Protein AF-A0A2S5A0T3-F1 (afdb_monomer_lite)

pLDDT: mean 75.49, std 19.6, range [29.06, 93.19]

Organism: NCBI:txid2079460

Secondary structure (DSSP, 8-state):
------------TTHHHHHHHHSS-HHHHHHHHHHHHHHHTTTTTSEEES--PPP-TTEEEEEEEETTEEEEEEEEHHHHHTT--TTHHHHHHHHHHHHHHHHHHHTT-

Radius of gyration: 14.44 Å; chains: 1; bounding box: 35×29×36 Å

Structure (mmCIF, N/CA/C/O backbone):
data_AF-A0A2S5A0T3-F1
#
_entry.id   AF-A0A2S5A0T3-F1
#
loop_
_atom_site.group_PDB
_atom_site.id
_atom_site.type_symbol
_atom_site.label_atom_id
_atom_site.label_alt_id
_atom_site.label_comp_id
_atom_site.label_asym_id
_atom_site.label_entity_id
_atom_site.label_seq_id
_atom_site.pdbx_PDB_ins_code
_atom_site.Cartn_x
_atom_site.Cartn_y
_atom_site.Cartn_z
_atom_site.occupancy
_atom_site.B_iso_or_equiv
_atom_site.auth_seq_id
_atom_site.auth_comp_id
_atom_site.auth_asym_id
_atom_site.auth_atom_id
_atom_site.pdbx_PDB_model_num
ATOM 1 N N . MET A 1 1 ? -10.362 -21.519 -16.393 1.00 35.91 1 MET A N 1
ATOM 2 C CA . MET A 1 1 ? -9.567 -20.346 -15.973 1.00 35.91 1 MET A CA 1
ATOM 3 C C . MET A 1 1 ? -9.368 -20.419 -14.471 1.00 35.91 1 MET A C 1
ATOM 5 O O . MET A 1 1 ? -10.288 -20.127 -13.723 1.00 35.91 1 MET A O 1
ATOM 9 N N . LYS A 1 2 ? -8.217 -20.930 -14.028 1.00 29.06 2 LYS A N 1
ATOM 10 C CA . LYS A 1 2 ? -7.854 -20.970 -12.610 1.00 29.06 2 LYS A CA 1
ATOM 11 C C . LYS A 1 2 ? -7.247 -19.608 -12.288 1.00 29.06 2 LYS A C 1
ATOM 13 O O . LYS A 1 2 ? -6.100 -19.367 -12.644 1.00 29.06 2 LYS A O 1
ATOM 18 N N . MET A 1 3 ? -8.046 -18.704 -11.720 1.00 35.41 3 MET A N 1
ATOM 19 C CA . MET A 1 3 ? -7.528 -17.499 -11.072 1.00 35.41 3 MET A CA 1
ATOM 20 C C . MET A 1 3 ? -6.594 -17.978 -9.968 1.00 35.41 3 MET A C 1
ATOM 22 O O . MET A 1 3 ? -7.029 -18.463 -8.928 1.00 35.41 3 MET A O 1
ATOM 26 N N . THR A 1 4 ? -5.298 -17.947 -10.257 1.00 36.44 4 THR A N 1
ATOM 27 C CA . THR A 1 4 ? -4.241 -18.162 -9.284 1.00 36.44 4 THR A CA 1
ATOM 28 C C . THR A 1 4 ? -4.419 -17.087 -8.231 1.00 36.44 4 THR A C 1
ATOM 30 O O . THR A 1 4 ? -4.060 -15.933 -8.451 1.00 36.44 4 THR A O 1
ATOM 33 N N . TYR A 1 5 ? -5.024 -17.473 -7.111 1.00 38.38 5 TYR A N 1
ATOM 34 C CA . TYR A 1 5 ? -5.040 -16.747 -5.852 1.00 38.38 5 TYR A CA 1
ATOM 35 C C . TYR A 1 5 ? -3.600 -16.574 -5.349 1.00 38.38 5 TYR A C 1
ATOM 37 O O . TYR A 1 5 ? -3.220 -17.093 -4.304 1.00 38.38 5 TYR A O 1
ATOM 45 N N . LEU A 1 6 ? -2.786 -15.805 -6.073 1.00 39.78 6 LEU A N 1
ATOM 46 C CA . LEU A 1 6 ? -1.614 -15.121 -5.542 1.00 39.78 6 LEU A CA 1
ATOM 47 C C . LEU A 1 6 ? -2.131 -13.944 -4.712 1.00 39.78 6 LEU A C 1
ATOM 49 O O . LEU A 1 6 ? -1.845 -12.776 -4.952 1.00 39.78 6 LEU A O 1
ATOM 53 N N . ILE A 1 7 ? -2.935 -14.299 -3.710 1.00 39.91 7 ILE A N 1
ATOM 54 C CA . ILE A 1 7 ? -3.016 -13.585 -2.457 1.00 39.91 7 ILE A CA 1
ATOM 55 C C . ILE A 1 7 ? -1.577 -13.634 -1.955 1.00 39.91 7 ILE A C 1
ATOM 57 O O . ILE A 1 7 ? -1.143 -14.616 -1.355 1.00 39.91 7 ILE A O 1
ATOM 61 N N . ILE A 1 8 ? -0.805 -12.592 -2.262 1.00 46.31 8 ILE A N 1
ATOM 62 C CA . ILE A 1 8 ? 0.473 -12.309 -1.610 1.00 46.31 8 ILE A CA 1
ATOM 63 C C . ILE A 1 8 ? 0.119 -11.817 -0.201 1.00 46.31 8 ILE A C 1
ATOM 65 O O . ILE A 1 8 ? 0.341 -10.680 0.193 1.00 46.31 8 ILE A O 1
ATOM 69 N N . GLY A 1 9 ? -0.517 -12.702 0.560 1.00 36.50 9 GLY A N 1
ATOM 70 C CA . GLY A 1 9 ? -0.594 -12.659 2.001 1.00 36.50 9 GLY A CA 1
ATOM 71 C C . GLY A 1 9 ? 0.675 -13.309 2.516 1.00 36.50 9 GLY A C 1
ATOM 72 O O . GLY A 1 9 ? 0.643 -14.465 2.903 1.00 36.50 9 GLY A O 1
ATOM 73 N N . ALA A 1 10 ? 1.795 -12.594 2.429 1.00 41.19 10 ALA A N 1
ATOM 74 C CA . ALA A 1 10 ? 3.020 -12.876 3.175 1.00 41.19 10 ALA A CA 1
ATOM 75 C C . ALA A 1 10 ? 4.065 -11.798 2.858 1.00 41.19 10 ALA A C 1
ATOM 77 O O . ALA A 1 10 ? 5.071 -12.060 2.200 1.00 41.19 10 ALA A O 1
ATOM 78 N N . ILE A 1 11 ? 3.879 -10.579 3.374 1.00 45.19 11 ILE A N 1
ATOM 79 C CA . ILE A 1 11 ? 5.050 -9.753 3.692 1.00 45.19 11 ILE A CA 1
ATOM 80 C C . ILE A 1 11 ? 5.664 -10.392 4.942 1.00 45.19 11 ILE A C 1
ATOM 82 O O . ILE A 1 11 ? 5.421 -9.983 6.076 1.00 45.19 11 ILE A O 1
ATOM 86 N N . LEU A 1 12 ? 6.416 -11.475 4.728 1.00 42.47 12 LEU A N 1
ATOM 87 C CA . LEU A 1 12 ? 7.356 -11.991 5.710 1.00 42.47 12 LEU A CA 1
ATOM 88 C C . LEU A 1 12 ? 8.491 -10.973 5.812 1.00 42.47 12 LEU A C 1
ATOM 90 O O . LEU A 1 12 ? 9.430 -10.965 5.015 1.00 42.47 12 LEU A O 1
ATOM 94 N N . ALA A 1 13 ? 8.310 -10.069 6.772 1.00 40.25 13 ALA A N 1
ATOM 95 C CA . ALA A 1 13 ? 9.333 -9.512 7.645 1.00 40.25 13 ALA A CA 1
ATOM 96 C C . ALA A 1 13 ? 10.770 -9.638 7.120 1.00 40.25 13 ALA A C 1
ATOM 98 O O . ALA A 1 13 ? 11.454 -10.611 7.424 1.00 40.25 13 ALA A O 1
ATOM 99 N N . GLY A 1 14 ? 11.233 -8.655 6.345 1.00 42.25 14 GLY A N 1
ATOM 100 C CA . GLY A 1 14 ? 12.651 -8.444 6.030 1.00 42.25 14 GLY A CA 1
ATOM 101 C C . GLY A 1 14 ? 13.313 -9.466 5.097 1.00 42.25 14 GLY A C 1
ATOM 102 O O . GLY A 1 14 ? 14.034 -9.060 4.195 1.00 42.25 14 GLY A O 1
ATOM 103 N N . GLY A 1 15 ? 13.058 -10.766 5.241 1.00 44.03 15 GLY A N 1
ATOM 104 C CA . GLY A 1 15 ? 13.806 -11.830 4.573 1.00 44.03 15 GLY A CA 1
ATOM 105 C C . GLY A 1 15 ? 13.543 -11.935 3.074 1.00 44.03 15 GLY A C 1
ATOM 106 O O . GLY A 1 15 ? 14.489 -12.092 2.310 1.00 44.03 15 GLY A O 1
ATOM 107 N N . LEU A 1 16 ? 12.288 -11.801 2.627 1.00 50.00 16 LEU A N 1
ATOM 108 C CA . LEU A 1 16 ? 11.963 -11.962 1.205 1.00 50.00 16 LEU A CA 1
ATOM 109 C C . LEU A 1 16 ? 12.362 -10.731 0.386 1.00 50.00 16 LEU A C 1
ATOM 111 O O . LEU A 1 16 ? 12.941 -10.886 -0.680 1.00 50.00 16 LEU A O 1
ATOM 115 N N . ILE A 1 17 ? 12.138 -9.513 0.897 1.00 52.00 17 ILE A N 1
ATOM 116 C CA . ILE A 1 17 ? 12.642 -8.304 0.229 1.00 52.00 17 ILE A CA 1
ATOM 117 C C . ILE A 1 17 ? 14.169 -8.328 0.202 1.00 52.00 17 ILE A C 1
ATOM 119 O O . ILE A 1 17 ? 14.729 -8.103 -0.861 1.00 52.00 17 ILE A O 1
ATOM 123 N N . PHE A 1 18 ? 14.836 -8.674 1.311 1.00 48.66 18 PHE A N 1
ATOM 124 C CA . PHE A 1 18 ? 16.296 -8.777 1.343 1.00 48.66 18 PHE A CA 1
ATOM 125 C C . PHE A 1 18 ? 16.812 -9.833 0.356 1.00 48.66 18 PHE A C 1
ATOM 127 O O . PHE A 1 18 ? 17.757 -9.563 -0.380 1.00 48.66 18 PHE A O 1
ATOM 134 N N . TYR A 1 19 ? 16.164 -10.997 0.264 1.00 51.94 19 TYR A N 1
ATOM 135 C CA . TYR A 1 19 ? 16.493 -12.047 -0.705 1.00 51.94 19 TYR A CA 1
ATOM 136 C C . TYR A 1 19 ? 16.302 -11.579 -2.155 1.00 51.94 19 TYR A C 1
ATOM 138 O O . TYR A 1 19 ? 17.192 -11.752 -2.985 1.00 51.94 19 TYR A O 1
ATOM 146 N N . LEU A 1 20 ? 15.186 -10.909 -2.453 1.00 51.09 20 LEU A N 1
ATOM 147 C CA . LEU A 1 20 ? 14.870 -10.392 -3.786 1.00 51.09 20 LEU A CA 1
ATOM 148 C C . LEU A 1 20 ? 15.758 -9.203 -4.185 1.00 51.09 20 LEU A C 1
ATOM 150 O O . LEU A 1 20 ? 16.141 -9.094 -5.346 1.00 51.09 20 LEU A O 1
ATOM 154 N N . THR A 1 21 ? 16.153 -8.348 -3.237 1.00 48.62 21 THR A N 1
ATOM 155 C CA . THR A 1 21 ? 17.118 -7.260 -3.465 1.00 48.62 21 THR A CA 1
ATOM 156 C C . THR A 1 21 ? 18.559 -7.762 -3.566 1.00 48.62 21 THR A C 1
ATOM 158 O O . THR A 1 21 ? 19.375 -7.100 -4.201 1.00 48.62 21 THR A O 1
ATOM 161 N N . SER A 1 22 ? 18.880 -8.909 -2.951 1.00 50.31 22 SER A N 1
ATOM 162 C CA . SER A 1 22 ? 20.219 -9.528 -2.986 1.00 50.31 22 SER A CA 1
ATOM 163 C C . SER A 1 22 ? 20.422 -10.427 -4.211 1.00 50.31 22 SER A C 1
ATOM 165 O O . SER A 1 22 ? 21.557 -10.692 -4.605 1.00 50.31 22 SER A O 1
ATOM 167 N N . CYS A 1 23 ? 19.341 -10.883 -4.851 1.00 51.16 23 CYS A N 1
ATOM 168 C CA . CYS A 1 23 ? 19.390 -11.702 -6.058 1.00 51.16 23 CYS A CA 1
ATOM 169 C C . CYS A 1 23 ? 19.481 -10.824 -7.323 1.00 51.16 23 CYS A C 1
ATOM 171 O O . CYS A 1 23 ? 18.516 -10.675 -8.066 1.00 51.16 23 CYS A O 1
ATOM 173 N N . HIS A 1 24 ? 20.656 -10.227 -7.551 1.00 53.75 24 HIS A N 1
ATOM 174 C CA . HIS A 1 24 ? 21.207 -9.841 -8.867 1.00 53.75 24 HIS A CA 1
ATOM 175 C C . HIS A 1 24 ? 20.347 -9.003 -9.849 1.00 53.75 24 HIS A C 1
ATOM 177 O O . HIS A 1 24 ? 20.686 -8.927 -11.029 1.00 53.75 24 HIS A O 1
ATOM 183 N N . HIS A 1 25 ? 19.273 -8.342 -9.404 1.00 64.88 25 HIS A N 1
ATOM 184 C CA . HIS A 1 25 ? 18.418 -7.517 -10.266 1.00 64.88 25 HIS A CA 1
ATOM 185 C C . HIS A 1 25 ? 18.255 -6.107 -9.692 1.00 64.88 25 HIS A C 1
ATOM 187 O O . HIS A 1 25 ? 17.381 -5.839 -8.864 1.00 64.88 25 HIS A O 1
ATOM 193 N N . GLU A 1 26 ? 19.105 -5.189 -10.159 1.00 74.25 26 GLU A N 1
ATOM 194 C CA . GLU A 1 26 ? 19.127 -3.786 -9.720 1.00 74.25 26 GLU A CA 1
ATOM 195 C C . GLU A 1 26 ? 17.758 -3.101 -9.847 1.00 74.25 26 GLU A C 1
ATOM 197 O O . GLU A 1 26 ? 17.375 -2.333 -8.965 1.00 74.25 26 GLU A O 1
ATOM 202 N N . ASN A 1 27 ? 16.983 -3.432 -10.885 1.00 78.69 27 ASN A N 1
ATOM 203 C CA . ASN A 1 27 ? 15.657 -2.850 -11.113 1.00 78.69 27 ASN A CA 1
ATOM 204 C C . ASN A 1 27 ? 14.647 -3.235 -10.024 1.00 78.69 27 ASN A C 1
ATOM 206 O O . ASN A 1 27 ? 13.950 -2.366 -9.502 1.00 78.69 27 ASN A O 1
ATOM 210 N N . VAL A 1 28 ? 14.626 -4.510 -9.614 1.00 77.31 28 VAL A N 1
ATOM 211 C CA . VAL A 1 28 ? 13.792 -4.986 -8.498 1.00 77.31 28 VAL A CA 1
ATOM 212 C C . VAL A 1 28 ? 14.211 -4.292 -7.207 1.00 77.31 28 VAL A C 1
ATOM 214 O O . VAL A 1 28 ? 13.362 -3.826 -6.452 1.00 77.31 28 VAL A O 1
ATOM 217 N N . SER A 1 29 ? 15.520 -4.182 -6.964 1.00 77.31 29 SER A N 1
ATOM 218 C CA . SER A 1 29 ? 16.050 -3.532 -5.763 1.00 77.31 29 SER A CA 1
ATOM 219 C C . SER A 1 29 ? 15.670 -2.053 -5.695 1.00 77.31 29 SER A C 1
ATOM 221 O O . SER A 1 29 ? 15.235 -1.564 -4.651 1.00 77.31 29 SER A O 1
ATOM 223 N N . LYS A 1 30 ? 15.763 -1.339 -6.820 1.00 85.31 30 LYS A N 1
ATOM 224 C CA . LYS A 1 30 ? 15.350 0.062 -6.930 1.00 85.31 30 LYS A CA 1
ATOM 225 C C . LYS A 1 30 ? 13.850 0.228 -6.690 1.00 85.31 30 LYS A C 1
ATOM 227 O O . LYS A 1 30 ? 13.478 1.058 -5.864 1.00 85.31 30 LYS A O 1
ATOM 232 N N . ALA A 1 31 ? 13.014 -0.578 -7.345 1.00 84.12 31 ALA A N 1
ATOM 233 C CA . ALA A 1 31 ? 11.565 -0.543 -7.155 1.00 84.12 31 ALA A CA 1
ATOM 234 C C . ALA A 1 31 ? 11.181 -0.870 -5.700 1.00 84.12 31 ALA A C 1
ATOM 236 O O . ALA A 1 31 ? 10.350 -0.192 -5.104 1.00 84.12 31 ALA A O 1
ATOM 237 N N . ALA A 1 32 ? 11.831 -1.865 -5.088 1.00 81.31 32 ALA A N 1
ATOM 238 C CA . ALA A 1 32 ? 11.569 -2.255 -3.705 1.00 81.31 32 ALA A CA 1
ATOM 239 C C . ALA A 1 32 ? 11.945 -1.148 -2.710 1.00 81.31 32 ALA A C 1
ATOM 241 O O . ALA A 1 32 ? 11.184 -0.879 -1.783 1.00 81.31 32 ALA A O 1
ATOM 242 N N . LYS A 1 33 ? 13.084 -0.472 -2.910 1.00 84.12 33 LYS A N 1
ATOM 243 C CA . LYS A 1 33 ? 13.474 0.690 -2.094 1.00 84.12 33 LYS A CA 1
ATOM 244 C C . LYS A 1 33 ? 12.458 1.823 -2.214 1.00 84.12 33 LYS A C 1
ATOM 246 O O . LYS A 1 33 ? 11.995 2.317 -1.195 1.00 84.12 33 LYS A O 1
ATOM 251 N N . GLN A 1 34 ? 12.048 2.160 -3.439 1.00 87.50 34 GLN A N 1
ATOM 252 C CA . GLN A 1 34 ? 11.023 3.182 -3.681 1.00 87.50 34 GLN A CA 1
ATOM 253 C C . GLN A 1 34 ? 9.701 2.841 -2.985 1.00 87.50 34 GLN A C 1
ATOM 255 O O . GLN A 1 34 ? 9.106 3.697 -2.332 1.00 87.50 34 GLN A O 1
ATOM 260 N N . PHE A 1 35 ? 9.277 1.579 -3.056 1.00 86.62 35 PHE A N 1
ATOM 261 C CA . PHE A 1 35 ? 8.088 1.102 -2.360 1.00 86.62 35 PHE A CA 1
ATOM 262 C C . PHE A 1 35 ? 8.213 1.215 -0.832 1.00 86.62 35 PHE A C 1
ATOM 264 O O . PHE A 1 35 ? 7.268 1.656 -0.175 1.00 86.62 35 PHE A O 1
ATOM 271 N N . ILE A 1 36 ? 9.361 0.853 -0.250 1.00 86.06 36 ILE A N 1
ATOM 272 C CA . ILE A 1 36 ? 9.603 0.960 1.200 1.00 86.06 36 ILE A CA 1
ATOM 273 C C . ILE A 1 36 ? 9.604 2.419 1.654 1.00 86.06 36 ILE A C 1
ATOM 275 O O . ILE A 1 36 ? 8.954 2.745 2.649 1.00 86.06 36 ILE A O 1
ATOM 279 N N . ASP A 1 37 ? 10.306 3.292 0.938 1.00 88.12 37 ASP A N 1
ATOM 280 C CA . ASP A 1 37 ? 10.378 4.717 1.263 1.00 88.12 37 ASP A CA 1
ATOM 281 C C . ASP A 1 37 ? 8.986 5.352 1.202 1.00 88.12 37 ASP A C 1
ATOM 283 O O . ASP A 1 37 ? 8.584 6.072 2.118 1.00 88.12 37 ASP A O 1
ATOM 287 N N . LEU A 1 38 ? 8.196 5.003 0.180 1.00 89.12 38 LEU A N 1
ATOM 288 C CA . LEU A 1 38 ? 6.809 5.439 0.087 1.00 89.12 38 LEU A CA 1
ATOM 289 C C . LEU A 1 38 ? 5.977 4.885 1.248 1.00 89.12 38 LEU A C 1
ATOM 291 O O . LEU A 1 38 ? 5.2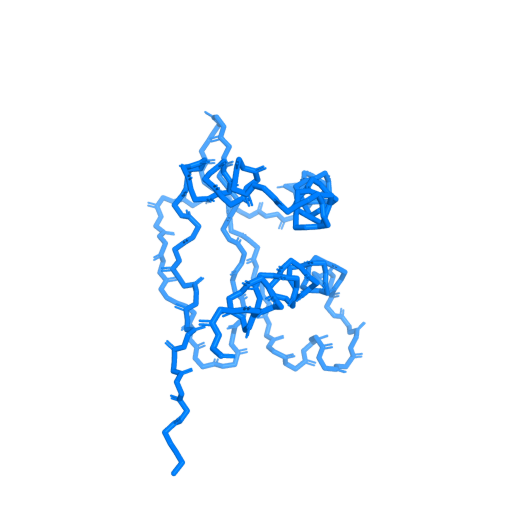80 5.654 1.903 1.00 89.12 38 LEU A O 1
ATOM 295 N N . SER A 1 39 ? 6.083 3.589 1.553 1.00 86.56 39 SER A N 1
ATOM 296 C CA . SER A 1 39 ? 5.331 2.919 2.628 1.00 86.56 39 SER A CA 1
ATOM 297 C C . SER A 1 39 ? 5.481 3.608 3.986 1.00 86.56 39 SER A C 1
ATOM 299 O O . SER A 1 39 ? 4.516 3.688 4.746 1.00 86.56 39 SER A O 1
ATOM 301 N N . GLN A 1 40 ? 6.664 4.149 4.295 1.00 87.56 40 GLN A N 1
ATOM 302 C CA . GLN A 1 40 ? 6.903 4.869 5.552 1.00 87.56 40 GLN A CA 1
ATOM 303 C C . GLN A 1 40 ? 5.996 6.097 5.700 1.00 87.56 40 GLN A C 1
ATOM 30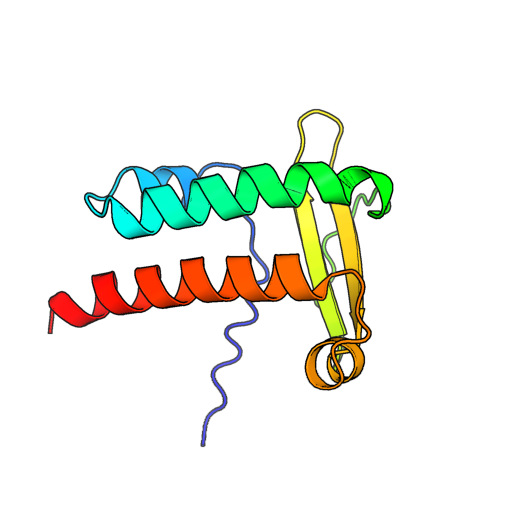5 O O . GLN A 1 40 ? 5.519 6.379 6.799 1.00 87.56 40 GLN A O 1
ATOM 310 N N . THR A 1 41 ? 5.686 6.783 4.596 1.00 91.88 41 THR A N 1
ATOM 311 C CA . THR A 1 41 ? 4.791 7.955 4.594 1.00 91.88 41 THR A CA 1
ATOM 312 C C . THR A 1 41 ? 3.327 7.606 4.868 1.00 91.88 41 THR A C 1
ATOM 314 O O . THR A 1 41 ? 2.542 8.496 5.179 1.00 91.88 41 THR A O 1
ATOM 317 N N . TYR A 1 42 ? 2.966 6.320 4.794 1.00 89.44 42 TYR A N 1
ATOM 318 C CA . TYR A 1 42 ? 1.615 5.811 5.041 1.00 89.44 42 TYR A CA 1
ATOM 319 C C . TYR A 1 42 ? 1.425 5.241 6.450 1.00 89.44 42 TYR A C 1
ATOM 321 O O . TYR A 1 42 ? 0.305 4.886 6.821 1.00 89.44 42 TYR A O 1
ATOM 329 N N . LEU A 1 43 ? 2.483 5.160 7.265 1.00 88.62 43 LEU A N 1
ATOM 330 C CA . LEU A 1 43 ? 2.390 4.602 8.619 1.00 88.62 43 LEU A CA 1
ATOM 331 C C . LEU A 1 43 ? 1.407 5.365 9.512 1.00 88.62 43 LEU A C 1
ATOM 333 O O . LEU A 1 43 ? 0.735 4.754 10.335 1.00 88.62 43 LEU A O 1
ATOM 337 N N . ASN A 1 44 ? 1.289 6.680 9.331 1.00 90.25 44 ASN A N 1
ATOM 338 C CA . ASN A 1 44 ? 0.340 7.521 10.066 1.00 90.25 44 ASN A CA 1
ATOM 339 C C . ASN A 1 44 ? -1.131 7.279 9.677 1.00 90.25 44 ASN A C 1
ATOM 341 O O . ASN A 1 44 ? -2.019 7.631 10.447 1.00 90.25 44 ASN A O 1
ATOM 345 N N . LYS A 1 45 ? -1.386 6.692 8.503 1.00 91.31 45 LYS A N 1
ATOM 346 C CA . LYS A 1 45 ? -2.722 6.321 8.009 1.00 91.31 45 LYS A CA 1
ATOM 347 C C . LYS A 1 45 ? -3.086 4.874 8.341 1.00 91.31 45 LYS A C 1
ATOM 349 O O . LYS A 1 45 ? -4.244 4.480 8.230 1.00 91.31 45 LYS A O 1
ATOM 354 N N . ALA A 1 46 ? -2.095 4.069 8.712 1.00 91.25 46 ALA A N 1
ATOM 355 C CA . ALA A 1 46 ? -2.271 2.670 9.049 1.00 91.25 46 ALA A CA 1
ATOM 356 C C . ALA A 1 46 ? -2.655 2.499 10.525 1.00 91.25 46 ALA A C 1
ATOM 358 O O . ALA A 1 46 ? -2.241 3.259 11.400 1.00 91.25 46 ALA A O 1
ATOM 359 N N . THR A 1 47 ? -3.409 1.445 10.826 1.00 93.00 47 THR A N 1
ATOM 360 C CA . THR A 1 47 ? -3.799 1.113 12.202 1.00 93.00 47 THR A CA 1
ATOM 361 C C . THR A 1 47 ? -2.917 -0.004 12.742 1.00 93.00 47 THR A C 1
ATOM 363 O O . THR A 1 47 ? -2.670 -0.989 12.050 1.00 93.00 47 THR A O 1
ATOM 366 N N . LYS A 1 48 ? -2.438 0.111 13.985 1.00 93.06 48 LYS A N 1
ATOM 367 C CA . LYS A 1 48 ? -1.646 -0.955 14.613 1.00 93.06 48 LYS A CA 1
ATOM 368 C C . LYS A 1 48 ? -2.490 -2.225 14.764 1.00 93.06 48 LYS A C 1
ATOM 370 O O . LYS A 1 48 ? -3.615 -2.167 15.251 1.00 93.06 48 LYS A O 1
ATOM 375 N N . THR A 1 49 ? -1.942 -3.373 14.385 1.00 91.19 49 THR A N 1
ATOM 376 C CA . THR A 1 49 ? -2.609 -4.676 14.476 1.00 91.19 49 THR A CA 1
ATOM 377 C C . THR A 1 49 ? -1.686 -5.726 15.088 1.00 91.19 49 THR A C 1
ATOM 379 O O . THR A 1 49 ? -0.463 -5.636 15.009 1.00 91.19 49 THR A O 1
ATOM 382 N N . GLN A 1 50 ? -2.289 -6.740 15.704 1.00 88.56 50 GLN A N 1
ATOM 383 C CA . GLN A 1 50 ? -1.603 -7.943 16.185 1.00 88.56 50 GLN A CA 1
ATOM 384 C C . GLN A 1 50 ? -1.915 -9.167 15.313 1.00 88.56 50 GLN A C 1
ATOM 386 O O . GLN A 1 50 ? -1.363 -10.239 15.535 1.00 88.56 50 GLN A O 1
ATOM 391 N N . THR A 1 51 ? -2.805 -9.022 14.325 1.00 85.50 51 THR A N 1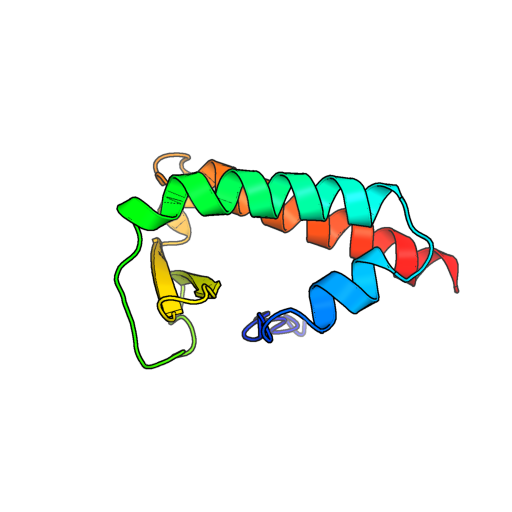
ATOM 392 C CA . THR A 1 51 ? -3.250 -10.119 13.460 1.00 85.50 51 THR A CA 1
ATOM 393 C C . THR A 1 51 ? -3.145 -9.744 11.985 1.00 85.50 51 THR A C 1
ATOM 395 O O . THR A 1 51 ? -3.427 -8.612 11.578 1.00 85.50 51 THR A O 1
ATOM 398 N N . THR A 1 52 ? -2.747 -10.721 11.174 1.00 86.38 52 THR A N 1
ATOM 399 C CA . THR A 1 52 ? -2.644 -10.620 9.715 1.00 86.38 52 THR A CA 1
ATOM 400 C C . THR A 1 52 ? -3.717 -11.491 9.075 1.00 86.38 52 THR A C 1
ATOM 402 O O . THR A 1 52 ? -3.451 -12.589 8.586 1.00 86.38 52 THR A O 1
ATOM 405 N N . THR A 1 53 ? -4.964 -11.039 9.164 1.00 88.00 53 THR A N 1
ATOM 406 C CA . THR A 1 53 ? -6.097 -11.726 8.542 1.00 88.00 53 THR A CA 1
ATOM 407 C C . THR A 1 53 ? -6.058 -11.574 7.027 1.00 88.00 53 THR A C 1
ATOM 409 O O . THR A 1 53 ? -5.688 -10.528 6.496 1.00 88.00 53 THR A O 1
ATOM 412 N N . LEU A 1 54 ? -6.492 -12.606 6.309 1.00 84.06 54 LEU A N 1
ATOM 413 C CA . LEU A 1 54 ? -6.625 -12.506 4.861 1.00 84.06 54 LEU A CA 1
ATOM 414 C C . LEU A 1 54 ? -7.595 -11.363 4.490 1.00 84.06 54 LEU A C 1
ATOM 416 O O . LEU A 1 54 ? -8.516 -11.058 5.262 1.00 84.06 54 LEU A O 1
ATOM 420 N N . PRO A 1 55 ? -7.373 -10.669 3.362 1.00 85.44 55 PRO A N 1
ATOM 421 C CA . PRO A 1 55 ? -8.372 -9.755 2.828 1.00 85.44 55 PRO A CA 1
ATOM 422 C C . PRO A 1 55 ? -9.649 -10.531 2.488 1.00 85.44 55 PRO A C 1
ATOM 424 O O . PRO A 1 55 ? -9.589 -11.676 2.032 1.00 85.44 55 PRO A O 1
ATOM 427 N N . THR A 1 56 ? -10.804 -9.919 2.736 1.00 89.00 56 THR A N 1
ATOM 428 C CA . THR A 1 56 ? -12.080 -10.430 2.221 1.00 89.00 56 THR A CA 1
ATOM 429 C C . THR A 1 56 ? -12.191 -10.151 0.718 1.00 89.00 56 THR A C 1
ATOM 431 O O . THR A 1 56 ? -11.312 -9.511 0.138 1.00 89.00 56 THR A O 1
ATOM 434 N N . ALA A 1 57 ? -13.262 -10.628 0.074 1.00 88.06 57 ALA A N 1
ATOM 435 C CA . ALA A 1 57 ? -13.549 -10.256 -1.312 1.00 88.06 57 ALA A CA 1
ATOM 436 C C . ALA A 1 57 ? -13.540 -8.724 -1.478 1.00 88.06 57 ALA A C 1
ATOM 438 O O . ALA A 1 57 ? -13.962 -8.005 -0.570 1.00 88.06 57 ALA A O 1
ATOM 439 N N . ASP A 1 58 ? -12.997 -8.261 -2.606 1.00 89.19 58 ASP A N 1
ATOM 440 C CA . ASP A 1 58 ? -12.893 -6.848 -2.993 1.00 89.19 58 ASP A CA 1
ATOM 441 C C . ASP A 1 58 ? -12.159 -5.950 -1.993 1.00 89.19 58 ASP A C 1
ATOM 443 O O . ASP A 1 58 ? -12.358 -4.739 -1.969 1.00 89.19 58 ASP A O 1
ATOM 447 N N . GLN A 1 59 ? -11.276 -6.527 -1.177 1.00 88.94 59 GLN A N 1
ATOM 448 C CA . GLN A 1 59 ? -10.469 -5.791 -0.216 1.00 88.94 59 GLN A CA 1
ATOM 449 C C . GLN A 1 59 ? -8.980 -5.910 -0.530 1.00 88.94 59 GLN A C 1
ATOM 451 O O . GLN A 1 59 ? -8.462 -6.990 -0.819 1.00 88.94 59 GLN A O 1
ATOM 456 N N . VAL A 1 60 ? -8.264 -4.803 -0.372 1.00 89.50 60 VAL A N 1
ATOM 457 C CA . VAL A 1 60 ? -6.803 -4.763 -0.375 1.00 89.50 60 VAL A CA 1
ATOM 458 C C . VAL A 1 60 ? -6.327 -4.423 1.033 1.00 89.50 60 VAL A C 1
ATOM 460 O O . VAL A 1 60 ? -6.833 -3.497 1.666 1.00 89.50 60 VAL A O 1
ATOM 463 N N . LYS A 1 61 ? -5.349 -5.182 1.537 1.00 91.81 61 LYS A N 1
ATOM 464 C CA . LYS A 1 61 ? -4.696 -4.934 2.828 1.00 91.81 61 LYS A CA 1
ATOM 465 C C . LYS A 1 61 ? -3.191 -4.782 2.640 1.00 91.81 61 LYS A C 1
ATOM 467 O O . LYS A 1 61 ? -2.546 -5.654 2.064 1.00 91.81 61 LYS A O 1
ATOM 472 N N . PHE A 1 62 ? -2.635 -3.716 3.198 1.00 89.50 62 PHE A N 1
ATOM 473 C CA . PHE A 1 62 ? -1.206 -3.446 3.288 1.00 89.50 62 PHE A CA 1
ATOM 474 C C . PHE A 1 62 ? -0.740 -3.678 4.716 1.00 89.50 62 PHE A C 1
ATOM 476 O O . PHE A 1 62 ? -1.095 -2.920 5.617 1.00 89.50 62 PHE A O 1
ATOM 483 N N . TYR A 1 63 ? 0.075 -4.707 4.922 1.00 89.50 63 TYR A N 1
ATOM 484 C CA .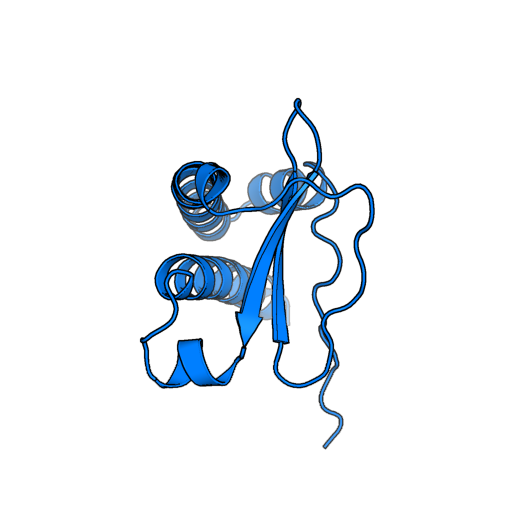 TYR A 1 63 ? 0.704 -4.966 6.212 1.00 89.50 63 TYR A CA 1
ATOM 485 C C . TYR A 1 63 ? 2.104 -4.354 6.246 1.00 89.50 63 TYR A C 1
ATOM 487 O O . TYR A 1 63 ? 3.011 -4.811 5.553 1.00 89.50 63 TYR A O 1
ATOM 495 N N . LEU A 1 64 ? 2.274 -3.318 7.063 1.00 85.94 64 LEU A N 1
ATOM 496 C CA . LEU A 1 64 ? 3.528 -2.599 7.253 1.00 85.94 64 LEU A CA 1
ATOM 497 C C . LEU A 1 64 ? 4.201 -3.101 8.529 1.00 85.94 64 LEU A C 1
ATOM 499 O O . LEU A 1 64 ? 3.697 -2.900 9.637 1.00 85.94 64 LEU A O 1
ATOM 503 N N . LEU A 1 65 ? 5.339 -3.769 8.371 1.00 86.12 65 LEU A N 1
ATOM 504 C CA . LEU A 1 65 ? 6.100 -4.298 9.493 1.00 86.12 65 LEU A CA 1
ATOM 505 C C . LEU A 1 65 ? 7.194 -3.318 9.906 1.00 86.12 65 LEU A C 1
ATOM 507 O O . LEU A 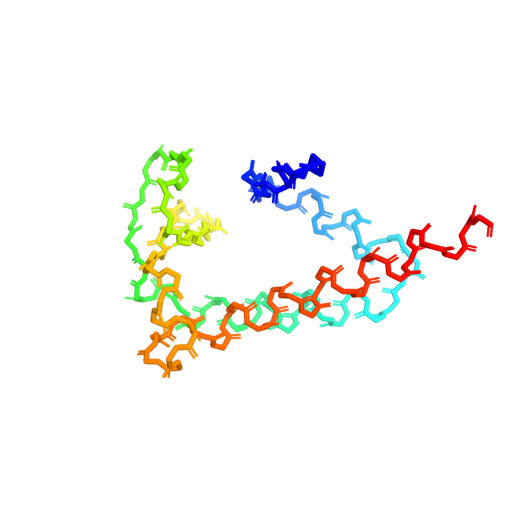1 65 ? 8.034 -2.936 9.096 1.00 86.12 65 LEU A O 1
ATOM 511 N N . THR A 1 66 ? 7.191 -2.934 11.176 1.00 81.94 66 THR A N 1
ATOM 512 C CA . THR A 1 66 ? 8.164 -1.999 11.744 1.00 81.94 66 THR A CA 1
ATOM 513 C C . THR A 1 66 ? 8.717 -2.548 13.053 1.00 81.94 66 THR A C 1
ATOM 515 O O . THR A 1 66 ? 8.114 -3.425 13.674 1.00 81.94 66 THR A O 1
ATOM 518 N N . ASN A 1 67 ? 9.809 -1.960 13.540 1.00 81.62 67 ASN A N 1
ATOM 519 C CA . ASN A 1 67 ? 10.347 -2.279 14.867 1.00 81.62 67 ASN A CA 1
ATOM 520 C C . ASN A 1 67 ? 9.347 -1.982 16.004 1.00 81.62 67 ASN A C 1
ATOM 522 O O . ASN A 1 67 ? 9.456 -2.552 17.083 1.00 81.62 67 ASN A O 1
ATOM 526 N N . ASN A 1 68 ? 8.350 -1.125 15.758 1.00 83.38 68 ASN A N 1
ATOM 527 C CA . ASN A 1 68 ? 7.331 -0.736 16.737 1.00 83.38 68 ASN A CA 1
ATOM 528 C C . ASN A 1 68 ? 6.060 -1.605 16.669 1.00 83.38 68 ASN A C 1
ATOM 530 O O . ASN A 1 68 ? 5.108 -1.385 17.430 1.00 83.38 68 ASN A O 1
ATOM 534 N N . GLY A 1 69 ? 6.033 -2.590 15.769 1.00 86.81 69 GLY A N 1
ATOM 535 C CA . GLY A 1 69 ? 4.928 -3.520 15.563 1.00 86.81 69 GLY A CA 1
ATOM 536 C C . GLY A 1 69 ? 4.413 -3.537 14.125 1.00 86.81 69 GLY A C 1
ATOM 537 O O . GLY A 1 69 ? 5.009 -2.959 13.211 1.00 86.81 69 GLY A O 1
ATOM 538 N N . VAL A 1 70 ? 3.285 -4.224 13.944 1.00 88.69 70 VAL A N 1
ATOM 539 C CA . VAL A 1 70 ? 2.616 -4.387 12.651 1.00 88.69 70 VAL A CA 1
ATOM 540 C C . VAL A 1 70 ? 1.507 -3.356 12.519 1.00 88.69 70 VAL A C 1
ATOM 542 O O . VAL A 1 70 ? 0.729 -3.148 13.451 1.00 88.69 70 VAL A O 1
ATOM 545 N N . TYR A 1 71 ? 1.412 -2.738 11.353 1.00 89.25 71 TYR A N 1
ATOM 546 C CA . TYR A 1 71 ? 0.356 -1.799 11.008 1.00 89.25 71 TYR A CA 1
ATOM 547 C C . TYR A 1 71 ? -0.379 -2.298 9.768 1.00 89.25 71 TYR A C 1
ATOM 549 O O . TYR A 1 71 ? 0.219 -2.943 8.909 1.00 89.25 71 TYR A O 1
ATOM 557 N N . VAL A 1 72 ? -1.676 -2.024 9.680 1.00 91.88 72 VAL A N 1
ATOM 558 C CA . VAL A 1 72 ? -2.515 -2.385 8.541 1.00 91.88 72 VAL A CA 1
ATOM 559 C C . VAL A 1 72 ? -3.164 -1.141 7.948 1.00 91.88 72 VAL A C 1
ATOM 561 O O . VAL A 1 72 ? -3.865 -0.398 8.636 1.00 91.88 72 VAL A O 1
ATOM 564 N N . GLY A 1 73 ? -2.894 -0.909 6.669 1.00 90.62 73 GLY A N 1
ATOM 565 C CA . GLY A 1 73 ? -3.700 -0.062 5.799 1.00 90.62 73 GLY A CA 1
ATOM 566 C C . GLY A 1 73 ? -4.661 -0.943 5.018 1.00 90.62 73 GLY A C 1
ATOM 567 O O . GLY A 1 73 ? -4.290 -2.046 4.623 1.00 90.62 73 GLY A O 1
ATOM 568 N N . GLN A 1 74 ? -5.893 -0.506 4.808 1.00 91.50 74 GLN A N 1
ATOM 569 C CA . GLN A 1 74 ? -6.838 -1.272 4.006 1.00 91.50 74 GLN A CA 1
ATOM 570 C C . GLN A 1 74 ? -7.796 -0.356 3.272 1.00 91.50 74 GLN A C 1
ATOM 572 O O . GLN A 1 74 ? -8.124 0.723 3.764 1.00 91.50 74 GLN A O 1
ATOM 577 N N . ASP A 1 75 ? -8.259 -0.829 2.126 1.00 92.75 75 ASP A N 1
ATOM 578 C CA . ASP A 1 75 ? -9.283 -0.168 1.332 1.00 92.75 75 ASP A CA 1
ATOM 579 C C . ASP A 1 75 ? -9.998 -1.205 0.449 1.00 92.75 75 ASP A C 1
ATOM 581 O O . ASP A 1 75 ? -9.576 -2.367 0.373 1.00 92.75 75 ASP A O 1
ATOM 585 N N . ILE A 1 76 ? -11.094 -0.811 -0.190 1.00 93.19 76 ILE A N 1
ATOM 586 C CA . ILE A 1 76 ? -11.820 -1.648 -1.150 1.00 93.19 76 ILE A CA 1
ATOM 587 C C . ILE A 1 76 ? -11.219 -1.513 -2.551 1.00 93.19 76 ILE A C 1
ATOM 589 O O . ILE A 1 76 ? -10.756 -0.438 -2.925 1.00 93.19 76 ILE A O 1
ATOM 593 N N . MET A 1 77 ? -11.247 -2.591 -3.341 1.00 89.75 77 MET A N 1
ATOM 594 C CA . MET A 1 77 ? -10.671 -2.639 -4.693 1.00 89.75 77 MET A CA 1
ATOM 595 C C . MET A 1 77 ? -11.231 -1.530 -5.591 1.00 89.75 77 MET A C 1
ATOM 597 O O . MET A 1 77 ? -10.469 -0.856 -6.277 1.00 89.75 77 MET A O 1
ATOM 601 N N . GLN A 1 78 ? -12.539 -1.276 -5.507 1.00 91.19 78 GLN A N 1
ATOM 602 C CA . GLN A 1 78 ? -13.212 -0.236 -6.284 1.00 91.19 78 GLN A CA 1
ATOM 603 C C . GLN A 1 78 ? -12.563 1.150 -6.115 1.00 91.19 78 GLN A C 1
ATOM 605 O O . GLN A 1 78 ? -12.406 1.882 -7.085 1.00 91.19 78 GLN A O 1
ATOM 610 N N . ASN A 1 79 ? -12.103 1.500 -4.909 1.00 92.19 79 ASN A N 1
ATOM 611 C CA . ASN A 1 79 ? -11.464 2.797 -4.678 1.00 92.19 79 ASN A CA 1
ATOM 612 C C . ASN A 1 79 ? -10.106 2.919 -5.390 1.00 92.19 79 ASN A C 1
ATOM 614 O O . ASN A 1 79 ? -9.672 4.026 -5.710 1.00 92.19 79 ASN A O 1
ATOM 618 N N . PHE A 1 80 ? -9.421 1.803 -5.653 1.00 89.88 80 PHE A N 1
ATOM 619 C CA . PHE A 1 80 ? -8.211 1.800 -6.478 1.00 89.88 80 PHE A CA 1
ATOM 620 C C . PHE A 1 80 ? -8.550 1.945 -7.961 1.00 89.88 80 PHE A C 1
ATOM 622 O O . PHE A 1 80 ? -7.857 2.675 -8.663 1.00 89.88 80 PHE A O 1
ATOM 629 N N . GLU A 1 81 ? -9.616 1.293 -8.428 1.00 88.06 81 GLU A N 1
ATOM 630 C CA . GLU A 1 81 ? -10.083 1.385 -9.818 1.00 88.06 81 GLU A CA 1
ATOM 631 C C . GLU A 1 81 ? -10.543 2.809 -10.169 1.00 88.06 81 GLU A C 1
ATOM 633 O O . GLU A 1 81 ? -10.171 3.346 -11.214 1.00 88.06 81 GLU A O 1
ATOM 638 N N . ASP A 1 82 ? -11.254 3.458 -9.246 1.00 92.06 82 ASP A N 1
ATOM 639 C CA . ASP A 1 82 ? -11.771 4.821 -9.403 1.00 92.06 82 ASP A CA 1
ATOM 640 C C . ASP A 1 82 ? -10.743 5.911 -9.021 1.00 92.06 82 ASP A C 1
ATOM 642 O O . ASP A 1 82 ? -11.052 7.103 -9.063 1.00 92.06 82 ASP A O 1
ATOM 646 N N . ASN A 1 83 ? -9.508 5.534 -8.657 1.00 86.88 83 ASN A N 1
ATOM 647 C CA . ASN A 1 83 ? -8.430 6.429 -8.192 1.00 86.88 83 ASN A CA 1
ATOM 648 C C . ASN A 1 83 ? -8.796 7.318 -6.984 1.00 86.88 83 ASN A C 1
ATOM 650 O O . ASN A 1 83 ? -8.172 8.356 -6.752 1.00 86.88 83 ASN A O 1
ATOM 654 N N . SER A 1 84 ? -9.799 6.923 -6.201 1.00 91.50 84 SER A N 1
ATOM 655 C CA . SER A 1 84 ? -10.246 7.633 -4.998 1.00 91.50 84 SER A CA 1
ATOM 656 C C . SER A 1 84 ? -9.515 7.172 -3.734 1.00 91.50 84 SER A C 1
ATOM 658 O O . SER A 1 84 ? -9.534 7.873 -2.720 1.00 91.50 84 SER A O 1
ATOM 660 N N . SER A 1 85 ? -8.853 6.012 -3.783 1.00 91.56 85 SER A N 1
ATOM 661 C CA . SER A 1 85 ? -8.123 5.458 -2.648 1.00 91.56 85 SER A CA 1
ATOM 662 C C . SER A 1 85 ? -6.925 6.323 -2.284 1.00 91.56 85 SER A C 1
ATOM 664 O O . SER A 1 85 ? -6.043 6.591 -3.105 1.00 91.56 85 SER A O 1
ATOM 666 N N . GLU A 1 86 ? -6.801 6.647 -0.999 1.00 92.19 86 GLU A N 1
ATOM 667 C CA . GLU A 1 86 ? -5.581 7.265 -0.490 1.00 92.19 86 GLU A CA 1
ATOM 668 C C . GLU A 1 86 ? -4.356 6.366 -0.688 1.00 92.19 86 GLU A C 1
ATOM 670 O O . GLU A 1 86 ? -3.245 6.879 -0.781 1.00 92.19 86 GLU A O 1
ATOM 675 N N . TRP A 1 87 ? -4.555 5.047 -0.781 1.00 91.44 87 TRP A N 1
ATOM 676 C CA . TRP A 1 87 ? -3.519 4.025 -0.915 1.00 91.44 87 TRP A CA 1
ATOM 677 C C . TRP A 1 87 ? -3.137 3.737 -2.373 1.00 91.44 87 TRP A C 1
ATOM 679 O O . TRP A 1 87 ? -2.260 2.904 -2.607 1.00 91.44 87 TRP A O 1
ATOM 689 N N . ALA A 1 88 ? -3.749 4.417 -3.350 1.00 91.00 88 ALA A N 1
ATOM 690 C CA . ALA A 1 88 ? -3.557 4.146 -4.777 1.00 91.00 88 ALA A CA 1
ATOM 691 C C . ALA A 1 88 ? -2.080 4.173 -5.199 1.00 91.00 88 ALA A C 1
ATOM 693 O O . ALA A 1 88 ? -1.583 3.221 -5.795 1.00 91.00 88 ALA A O 1
ATOM 694 N N . LYS A 1 89 ? -1.325 5.196 -4.779 1.00 91.62 89 LYS A N 1
ATOM 695 C CA . LYS A 1 89 ? 0.113 5.285 -5.095 1.00 91.62 89 LYS A CA 1
ATOM 696 C C . LYS A 1 89 ? 0.919 4.132 -4.499 1.00 91.62 89 LYS A C 1
ATOM 698 O O . LYS A 1 89 ? 1.847 3.635 -5.128 1.00 91.62 89 LYS A O 1
ATOM 703 N N . LEU A 1 90 ? 0.577 3.703 -3.283 1.00 89.56 90 LEU A N 1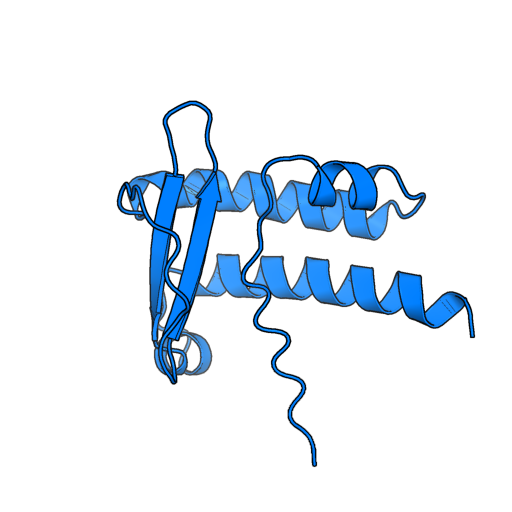
ATOM 704 C CA . LEU A 1 90 ? 1.254 2.579 -2.640 1.00 89.56 90 LEU A CA 1
ATOM 705 C C . LEU A 1 90 ? 0.963 1.265 -3.379 1.00 89.56 90 LEU A C 1
ATOM 707 O O . LEU A 1 90 ? 1.859 0.443 -3.564 1.00 89.56 90 LEU A O 1
ATOM 711 N N . PHE A 1 91 ? -0.277 1.096 -3.837 1.00 89.12 91 PHE A N 1
ATOM 712 C CA . PHE A 1 91 ? -0.703 -0.032 -4.660 1.00 89.12 91 PHE A CA 1
ATOM 713 C C . PHE A 1 91 ? 0.039 -0.087 -6.002 1.00 89.12 91 PHE A C 1
ATOM 715 O O . PHE A 1 91 ? 0.537 -1.143 -6.394 1.00 89.12 91 PHE A O 1
ATOM 722 N N . GLU A 1 92 ? 0.170 1.046 -6.692 1.00 90.00 92 GLU A N 1
ATOM 723 C CA . GLU A 1 92 ? 0.920 1.152 -7.948 1.00 90.00 92 GLU A CA 1
ATOM 724 C C . GLU A 1 92 ? 2.395 0.770 -7.780 1.00 90.00 92 GLU A C 1
ATOM 726 O O . GLU A 1 92 ? 2.914 -0.040 -8.550 1.00 90.00 92 GLU A O 1
ATOM 731 N N . GLU A 1 93 ? 3.073 1.306 -6.761 1.00 87.19 93 GLU A N 1
ATOM 732 C CA . GLU A 1 93 ? 4.480 0.980 -6.496 1.00 87.19 93 GLU A CA 1
ATOM 733 C C . GLU A 1 93 ? 4.668 -0.497 -6.123 1.00 87.19 93 GLU A C 1
ATOM 735 O O . GLU A 1 93 ? 5.602 -1.141 -6.606 1.00 87.19 93 GLU A O 1
ATOM 740 N N . ALA A 1 94 ? 3.746 -1.084 -5.352 1.00 86.00 94 ALA A N 1
ATOM 741 C CA . ALA A 1 94 ? 3.759 -2.523 -5.085 1.00 86.00 94 ALA A CA 1
ATOM 742 C C . ALA A 1 94 ? 3.658 -3.337 -6.389 1.00 86.00 94 ALA A C 1
ATOM 744 O O . ALA A 1 94 ? 4.409 -4.294 -6.595 1.00 86.00 94 ALA A O 1
ATOM 745 N N . ASN A 1 95 ? 2.776 -2.934 -7.307 1.00 86.25 95 ASN A N 1
ATOM 746 C CA . ASN A 1 95 ? 2.621 -3.588 -8.607 1.00 86.25 95 ASN A CA 1
ATOM 747 C C . ASN A 1 95 ? 3.861 -3.443 -9.500 1.00 86.25 95 ASN A C 1
ATOM 749 O O . ASN A 1 95 ? 4.185 -4.381 -10.234 1.00 86.25 95 ASN A O 1
ATOM 753 N N . LYS A 1 96 ? 4.594 -2.325 -9.423 1.00 86.62 96 LYS A N 1
ATOM 754 C CA . LYS A 1 96 ? 5.887 -2.169 -10.115 1.00 86.62 96 LYS A CA 1
ATOM 755 C C . LYS A 1 96 ? 6.908 -3.177 -9.605 1.00 86.62 96 LYS A C 1
ATOM 757 O O . LYS A 1 96 ? 7.504 -3.884 -10.413 1.00 86.62 96 LYS A O 1
ATOM 762 N N . VAL A 1 97 ? 7.040 -3.331 -8.286 1.00 83.69 97 VAL A N 1
ATOM 763 C CA . VAL A 1 97 ? 7.924 -4.348 -7.687 1.00 83.69 97 VAL A CA 1
ATOM 764 C C . VAL A 1 97 ? 7.562 -5.747 -8.187 1.00 83.69 97 VAL A C 1
ATOM 766 O O . VAL A 1 97 ? 8.435 -6.491 -8.631 1.00 83.69 97 VAL A O 1
ATOM 769 N N . LEU A 1 98 ? 6.273 -6.102 -8.179 1.00 81.62 98 LEU A N 1
ATOM 770 C CA . LEU A 1 98 ? 5.803 -7.396 -8.687 1.00 81.62 98 LEU A CA 1
ATOM 771 C C . LEU A 1 98 ? 6.076 -7.581 -10.183 1.00 81.62 98 LEU A C 1
ATOM 773 O O . LEU A 1 98 ? 6.382 -8.689 -10.619 1.00 81.62 98 LEU A O 1
ATOM 777 N N . THR A 1 99 ? 5.963 -6.515 -10.970 1.00 83.75 99 THR A N 1
ATOM 778 C CA . THR A 1 99 ? 6.237 -6.543 -12.410 1.00 83.75 99 THR A CA 1
ATOM 779 C C . THR A 1 99 ? 7.706 -6.831 -12.674 1.00 83.75 99 THR A C 1
ATOM 781 O O . THR A 1 99 ? 8.010 -7.761 -13.419 1.00 83.75 99 THR A O 1
ATOM 784 N N . GLU A 1 100 ? 8.610 -6.113 -12.008 1.00 80.31 100 GLU A N 1
ATOM 785 C CA . GLU A 1 100 ? 10.049 -6.363 -12.109 1.00 80.31 100 GLU A CA 1
ATOM 786 C C . GLU A 1 100 ? 10.379 -7.803 -11.685 1.00 80.31 100 GLU A C 1
ATOM 788 O O . GLU A 1 100 ? 11.070 -8.516 -12.406 1.00 80.31 100 GLU A O 1
ATOM 793 N N . LEU A 1 101 ? 9.791 -8.298 -10.589 1.00 77.44 101 LEU A N 1
ATOM 794 C CA . LEU A 1 101 ? 9.969 -9.684 -10.127 1.00 77.44 101 LEU A CA 1
ATOM 795 C C . LEU A 1 101 ? 9.493 -10.746 -11.128 1.00 77.44 101 LEU A C 1
ATOM 797 O O . LEU A 1 101 ? 10.094 -11.816 -11.244 1.00 77.44 101 LEU A O 1
ATOM 801 N N . ARG A 1 102 ? 8.412 -10.485 -11.865 1.00 76.69 102 ARG A N 1
ATOM 802 C CA . ARG A 1 102 ? 7.959 -11.390 -12.934 1.00 76.69 102 ARG A CA 1
ATOM 803 C C . ARG A 1 102 ? 8.944 -11.409 -14.100 1.00 76.69 102 ARG A C 1
ATOM 805 O O . ARG A 1 102 ? 9.187 -12.462 -14.687 1.00 76.69 102 ARG A O 1
ATOM 812 N N . GLN A 1 103 ? 9.542 -10.268 -14.432 1.00 77.06 103 GLN A N 1
ATOM 813 C CA . GLN A 1 103 ? 10.525 -10.188 -15.514 1.00 77.06 103 GLN A CA 1
ATOM 814 C C . GLN A 1 103 ? 11.807 -10.967 -15.189 1.00 77.06 103 GLN A C 1
ATOM 816 O O . GLN A 1 103 ? 12.371 -11.605 -16.079 1.00 77.06 103 GLN A O 1
ATOM 821 N N . THR A 1 104 ? 12.240 -10.988 -13.924 1.00 68.62 104 THR A N 1
ATOM 822 C CA . THR A 1 104 ? 13.431 -11.752 -13.508 1.00 68.62 104 THR A CA 1
ATOM 823 C C . THR A 1 104 ? 13.224 -13.266 -13.577 1.00 68.62 104 THR A C 1
ATOM 825 O O . THR A 1 104 ? 14.137 -13.999 -13.947 1.00 68.62 104 THR A O 1
ATOM 828 N N . THR A 1 105 ? 12.013 -13.742 -13.281 1.00 60.41 105 THR A N 1
ATOM 829 C CA . THR A 1 105 ? 11.656 -15.171 -13.334 1.00 60.41 105 THR A CA 1
ATOM 830 C C . THR A 1 105 ? 11.390 -15.672 -14.754 1.00 60.41 105 THR A C 1
ATOM 832 O O . THR A 1 105 ? 11.615 -16.845 -15.035 1.00 60.41 105 THR A O 1
ATOM 835 N N . THR A 1 106 ? 10.978 -14.796 -15.676 1.00 52.72 106 THR A N 1
ATOM 836 C CA . THR A 1 106 ? 10.697 -15.173 -17.076 1.00 52.72 106 THR A CA 1
ATOM 837 C C . THR A 1 106 ? 11.973 -15.334 -17.916 1.00 52.72 106 THR A C 1
ATOM 839 O O . THR A 1 106 ? 11.966 -16.064 -18.899 1.00 52.72 106 THR A O 1
ATOM 842 N N . LYS A 1 107 ? 13.097 -14.716 -17.521 1.00 46.06 107 LYS A N 1
ATOM 843 C CA . LYS A 1 107 ? 14.386 -14.807 -18.240 1.00 46.06 107 LYS A CA 1
ATOM 844 C C . LYS A 1 107 ? 15.089 -16.176 -18.166 1.00 46.06 107 LYS A C 1
ATOM 846 O O . LYS A 1 107 ? 16.132 -16.332 -18.791 1.00 46.06 107 LYS A O 1
ATOM 851 N N . TYR A 1 108 ? 14.545 -17.135 -17.415 1.00 41.69 108 TYR A N 1
ATOM 852 C CA . TYR A 1 108 ? 15.111 -18.476 -17.212 1.00 41.69 108 TYR A CA 1
ATOM 853 C C . TYR A 1 108 ? 14.280 -19.612 -17.848 1.00 41.69 108 TYR A C 1
ATOM 855 O O . TYR A 1 108 ? 14.418 -20.758 -17.427 1.00 41.69 108 TYR A O 1
ATOM 863 N N . ASN A 1 109 ? 13.440 -19.315 -18.849 1.00 37.47 109 ASN A N 1
ATOM 864 C CA . ASN A 1 109 ? 12.761 -20.320 -19.681 1.00 37.47 109 ASN A CA 1
ATOM 865 C C . ASN A 1 109 ? 13.190 -20.216 -21.143 1.00 37.47 109 ASN A C 1
ATOM 867 O O . ASN A 1 109 ? 13.159 -19.083 -21.673 1.00 37.47 109 ASN A O 1
#

Foldseek 3Di:
DPPPPCLVLDPPDPPVLVVQLVPDQVQLVVLSVVLLVVVVVCQVVWAFDPDSDRADPQKDWDWDQDPVHITIDMDGNVCLVVVNDPCVVSVVSVVSSVVSVVVVVVVPD

Sequence (109 aa):
MKMTYLIIGAILAGGLIFYLTSCHHENVSKAAKQFIDLSQTYLNKATKTQTTTLPTADQVKFYLLTNNGVYVGQDIMQNFEDNSSEWAKLFEEANKVLTELRQTTTKYN